Protein AF-A0A4Y2LJI5-F1 (afdb_monomer)

InterPro domains:
  IPR036397 Ribonuclease H superfamily [G3DSA:3.30.420.10] (22-101)

pLDDT: mean 72.72, std 16.54, range [41.22, 95.88]

Sequence (103 aa):
MGSVLPTANLHDTGRPRSGLTVAQADAILQRVEETPEVNPHAIRPQEHQERWSLNVWAGILGDRLLGPYLLPKRLSGQSYLVFLNKVLTEFLDDIPLAVIQGL

Solvent-accessible surface area (backbone atoms only — not comparable to full-atom values): 7078 Å² total; per-residue (Å²): 140,90,83,83,82,84,80,82,78,93,73,83,85,70,78,83,74,81,70,72,48,70,70,56,49,48,56,51,52,54,60,68,66,68,68,73,88,68,67,89,79,60,85,67,86,69,82,64,77,81,82,80,77,78,41,72,44,68,46,78,55,92,95,41,79,46,64,83,43,80,46,59,81,77,79,43,74,68,61,48,50,51,40,56,70,52,54,48,44,57,67,48,68,82,47,62,64,74,65,63,73,70,108

Secondary structure (DSSP, 8-state):
------PPPTT-------PPPHHHHHHHHHHHHS--S--TT-----S-------EEEEEEETTEEEEEEEE-SS--HHHHHHIIIIIHHHHHHTS-HHHHTT-

Structure (mmCIF, N/CA/C/O backbone):
data_AF-A0A4Y2LJI5-F1
#
_entry.id   AF-A0A4Y2LJI5-F1
#
loop_
_atom_site.group_PDB
_atom_site.id
_atom_site.type_symbol
_atom_site.label_atom_id
_atom_site.label_alt_id
_atom_site.label_comp_id
_atom_site.label_asym_id
_atom_site.label_entity_id
_atom_site.label_seq_id
_atom_site.pdbx_PDB_ins_code
_atom_site.Cartn_x
_atom_site.Cartn_y
_atom_site.Cartn_z
_atom_site.occupancy
_atom_site.B_iso_or_equiv
_atom_site.auth_seq_id
_atom_site.auth_comp_id
_atom_site.auth_asym_id
_atom_site.auth_atom_id
_atom_site.pdbx_PDB_model_num
ATOM 1 N N . MET A 1 1 ? 77.033 -22.740 -9.766 1.00 43.06 1 MET A N 1
ATOM 2 C CA . MET A 1 1 ? 77.025 -24.024 -9.034 1.00 43.06 1 MET A CA 1
ATOM 3 C C . MET A 1 1 ? 75.781 -24.076 -8.169 1.00 43.06 1 MET A C 1
ATOM 5 O O . MET A 1 1 ? 75.537 -23.110 -7.461 1.00 43.06 1 MET A O 1
ATOM 9 N N . GLY A 1 2 ? 75.015 -25.164 -8.261 1.00 44.97 2 GLY A N 1
ATOM 10 C CA . GLY A 1 2 ? 73.826 -25.411 -7.442 1.00 44.97 2 GLY A CA 1
ATOM 11 C C . GLY A 1 2 ? 72.728 -26.129 -8.225 1.00 44.97 2 GLY A C 1
ATOM 12 O O . GLY A 1 2 ? 71.798 -25.488 -8.693 1.00 44.97 2 GLY A O 1
ATOM 13 N N . SER A 1 3 ? 72.834 -27.449 -8.385 1.00 41.22 3 SER A N 1
ATOM 14 C CA . SER A 1 3 ? 71.687 -28.289 -8.745 1.00 41.22 3 SER A CA 1
ATOM 15 C C . SER A 1 3 ? 71.752 -29.557 -7.901 1.00 41.22 3 SER A C 1
ATOM 17 O O . SER A 1 3 ? 72.691 -30.343 -8.014 1.00 41.22 3 SER A O 1
ATOM 19 N N . VAL A 1 4 ? 70.801 -29.668 -6.975 1.00 52.16 4 VAL A N 1
ATOM 20 C CA . VAL A 1 4 ? 70.590 -30.815 -6.091 1.00 52.16 4 VAL A CA 1
ATOM 21 C C . VAL A 1 4 ? 69.560 -31.720 -6.769 1.00 52.16 4 VAL A C 1
ATOM 23 O O . VAL A 1 4 ? 68.500 -31.255 -7.181 1.00 52.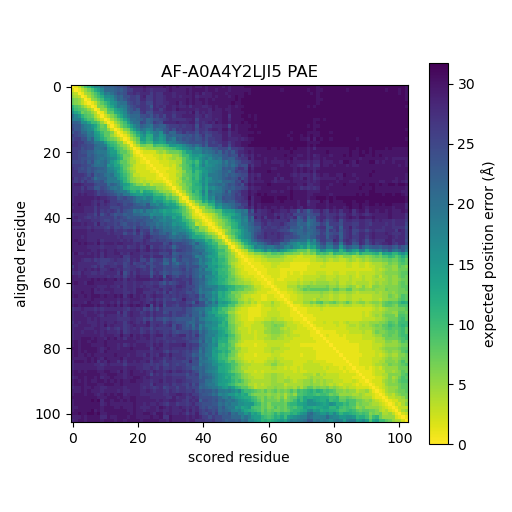16 4 VAL A O 1
ATOM 26 N N . LEU A 1 5 ? 69.907 -32.999 -6.911 1.00 54.00 5 LEU A N 1
ATOM 27 C CA . LEU A 1 5 ? 69.083 -34.058 -7.500 1.00 54.00 5 LEU A CA 1
ATOM 28 C C . LEU A 1 5 ? 67.822 -34.319 -6.657 1.00 54.00 5 LEU A C 1
ATOM 30 O O . LEU A 1 5 ? 67.951 -34.462 -5.440 1.00 54.00 5 LEU A O 1
ATOM 34 N N . PRO A 1 6 ? 66.637 -34.507 -7.261 1.00 43.69 6 PRO A N 1
ATOM 35 C CA . PRO A 1 6 ? 65.522 -35.138 -6.571 1.00 43.69 6 PRO A CA 1
ATOM 36 C C . PRO A 1 6 ? 65.579 -36.657 -6.764 1.00 43.69 6 PRO A C 1
ATOM 38 O O . PRO A 1 6 ? 65.443 -37.184 -7.868 1.00 43.69 6 PRO A O 1
ATOM 41 N N . THR A 1 7 ? 65.779 -37.346 -5.650 1.00 42.09 7 THR A N 1
ATOM 42 C CA . THR A 1 7 ? 65.571 -38.777 -5.426 1.00 42.09 7 THR A CA 1
ATOM 43 C C . THR A 1 7 ? 64.139 -39.183 -5.794 1.00 42.09 7 THR A C 1
ATOM 45 O O . THR A 1 7 ? 63.177 -38.697 -5.202 1.00 42.09 7 THR A O 1
ATOM 48 N N . ALA A 1 8 ? 63.978 -40.100 -6.751 1.00 50.00 8 ALA A N 1
ATOM 49 C CA . ALA A 1 8 ? 62.698 -40.766 -6.983 1.00 50.00 8 ALA A CA 1
ATOM 50 C C . ALA A 1 8 ? 62.457 -41.798 -5.865 1.00 50.00 8 ALA A C 1
ATOM 52 O O . ALA A 1 8 ? 63.278 -42.689 -5.644 1.00 50.00 8 ALA A O 1
ATOM 53 N N . ASN A 1 9 ? 61.355 -41.644 -5.128 1.00 42.41 9 ASN A N 1
ATOM 54 C CA . ASN A 1 9 ? 61.012 -42.471 -3.972 1.00 42.41 9 ASN A CA 1
ATOM 55 C C . ASN A 1 9 ? 60.541 -43.877 -4.390 1.00 42.41 9 ASN A C 1
ATOM 57 O O . ASN A 1 9 ? 59.635 -44.031 -5.204 1.00 42.41 9 ASN A O 1
ATOM 61 N N . LEU A 1 10 ? 61.136 -44.893 -3.762 1.00 51.00 10 LEU A N 1
ATOM 62 C CA . LEU A 1 10 ? 61.015 -46.341 -4.003 1.00 51.00 10 LEU A CA 1
ATOM 63 C C . LEU A 1 10 ? 59.668 -46.978 -3.569 1.00 51.00 10 LEU A C 1
ATOM 65 O O . LEU A 1 10 ? 59.604 -48.185 -3.377 1.00 51.00 10 LEU A O 1
ATOM 69 N N . HIS A 1 11 ? 58.583 -46.221 -3.385 1.00 48.06 11 HIS A N 1
ATOM 70 C CA . HIS A 1 11 ? 57.391 -46.743 -2.687 1.00 48.06 11 HIS A CA 1
ATOM 71 C C . HIS A 1 11 ? 56.105 -46.906 -3.504 1.00 48.06 11 HIS A C 1
ATOM 73 O O . HIS A 1 11 ? 55.089 -47.291 -2.929 1.00 48.06 11 HIS A O 1
ATOM 79 N N . ASP A 1 12 ? 56.121 -46.698 -4.819 1.00 45.72 12 ASP A N 1
ATOM 80 C CA . ASP A 1 12 ? 54.888 -46.752 -5.616 1.00 45.72 12 ASP A CA 1
ATOM 81 C C . ASP A 1 12 ? 54.652 -48.129 -6.269 1.00 45.72 12 ASP A C 1
ATOM 83 O O . ASP A 1 12 ? 54.667 -48.288 -7.489 1.00 45.72 12 ASP A O 1
ATOM 87 N N . THR A 1 13 ? 54.446 -49.168 -5.453 1.00 54.94 13 THR A N 1
ATOM 88 C CA . THR A 1 13 ? 54.001 -50.489 -5.939 1.00 54.94 13 THR A CA 1
ATOM 89 C C . THR A 1 13 ? 52.471 -50.532 -6.004 1.00 54.94 13 THR A C 1
ATOM 91 O O . THR A 1 13 ? 51.801 -51.232 -5.244 1.00 54.94 13 THR A O 1
ATOM 94 N N . GLY A 1 14 ? 51.898 -49.735 -6.906 1.00 47.91 14 GLY A N 1
ATOM 95 C CA . GLY A 1 14 ? 50.466 -49.719 -7.196 1.00 47.91 14 GLY A CA 1
ATOM 96 C C . GLY A 1 14 ? 50.021 -50.913 -8.052 1.00 47.91 14 GLY A C 1
ATOM 97 O O . GLY A 1 14 ? 50.654 -51.257 -9.047 1.00 47.91 14 GLY A O 1
ATOM 98 N N . ARG A 1 15 ? 48.904 -51.533 -7.652 1.00 50.47 15 ARG A N 1
ATOM 99 C CA . ARG A 1 15 ? 48.121 -52.591 -8.329 1.00 50.47 15 ARG A CA 1
ATOM 100 C C . ARG A 1 15 ? 48.214 -52.540 -9.870 1.00 50.47 15 ARG A C 1
ATOM 102 O O . ARG A 1 15 ? 47.931 -51.479 -10.433 1.00 50.47 15 ARG A O 1
ATOM 109 N N . PRO A 1 16 ? 48.502 -53.655 -10.578 1.00 44.12 16 PRO A N 1
ATOM 110 C CA . PRO A 1 16 ? 48.534 -53.641 -12.035 1.00 44.12 16 P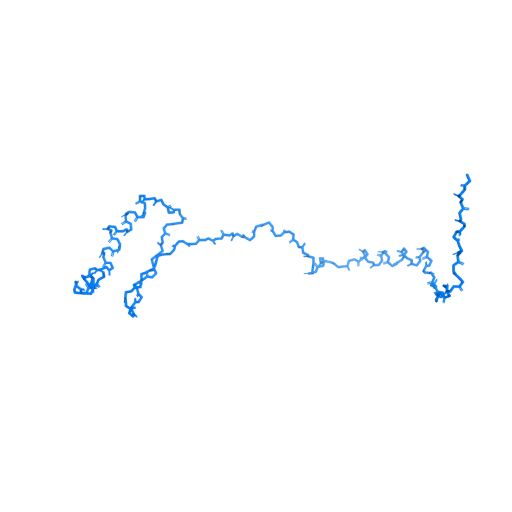RO A CA 1
ATOM 111 C C . PRO A 1 16 ? 47.145 -53.269 -12.557 1.00 44.12 16 PRO A C 1
ATOM 113 O O . PRO A 1 16 ? 46.172 -54.004 -12.379 1.00 44.12 16 PRO A O 1
ATOM 116 N N . ARG A 1 17 ? 47.046 -52.095 -13.184 1.00 49.78 17 ARG A N 1
ATOM 117 C CA . ARG A 1 17 ? 45.897 -51.740 -14.012 1.00 49.78 17 ARG A CA 1
ATOM 118 C C . ARG A 1 17 ? 45.969 -52.656 -15.225 1.00 49.78 17 ARG A C 1
ATOM 120 O O . ARG A 1 17 ? 46.719 -52.370 -16.152 1.00 49.78 17 ARG A O 1
ATOM 127 N N . SER A 1 18 ? 45.256 -53.782 -15.191 1.00 57.75 18 SER A N 1
ATOM 128 C CA . SER A 1 18 ? 44.954 -54.561 -16.391 1.00 57.75 18 SER A CA 1
ATOM 129 C C . SER A 1 18 ? 44.259 -53.608 -17.360 1.00 57.75 18 SER A C 1
ATOM 131 O O . SER A 1 18 ? 43.082 -53.295 -17.197 1.00 57.75 18 SER A O 1
ATOM 133 N N . GLY A 1 19 ? 45.045 -53.024 -18.264 1.00 58.22 19 GLY A N 1
ATOM 134 C CA . GLY A 1 19 ? 44.574 -52.021 -19.201 1.00 58.22 19 GLY A CA 1
ATOM 135 C C . GLY A 1 19 ? 43.554 -52.668 -20.116 1.00 58.22 19 GLY A C 1
ATOM 136 O O . GLY A 1 19 ? 43.843 -53.705 -20.713 1.00 58.22 19 GLY A O 1
ATOM 137 N N . LEU A 1 20 ? 42.371 -52.065 -20.217 1.00 64.38 20 LEU A N 1
ATOM 138 C CA . LEU A 1 20 ? 41.517 -52.352 -21.355 1.00 64.38 20 LEU A CA 1
ATOM 139 C C . LEU A 1 20 ? 42.330 -52.054 -22.611 1.00 64.38 20 LEU A C 1
ATOM 141 O O . LEU A 1 20 ? 42.947 -50.990 -22.721 1.00 64.38 20 LEU A O 1
ATOM 145 N N . THR A 1 21 ? 42.372 -53.005 -23.536 1.00 74.50 21 THR A N 1
ATOM 146 C CA . THR A 1 21 ? 42.971 -52.745 -24.842 1.00 74.50 21 THR A CA 1
ATOM 147 C C . THR A 1 21 ? 42.164 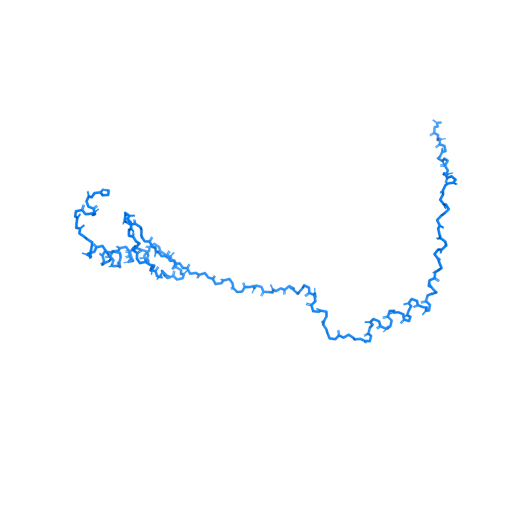-51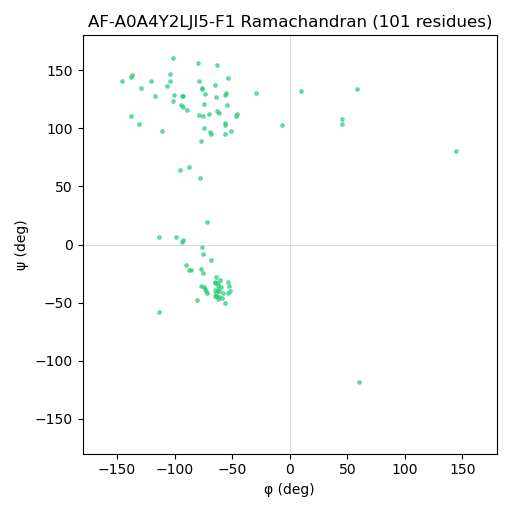.655 -25.538 1.00 74.50 21 THR A C 1
ATOM 149 O O . THR A 1 21 ? 40.976 -51.482 -25.264 1.00 74.50 21 THR A O 1
ATOM 152 N N . VAL A 1 22 ? 42.795 -50.922 -26.454 1.00 65.12 22 VAL A N 1
ATOM 153 C CA . VAL A 1 22 ? 42.114 -49.878 -27.238 1.00 65.12 22 VAL A CA 1
ATOM 154 C C . VAL A 1 22 ? 40.848 -50.437 -27.896 1.00 65.12 22 VAL A C 1
ATOM 156 O O . VAL A 1 22 ? 39.794 -49.836 -27.780 1.00 65.12 22 VAL A O 1
ATOM 159 N N . ALA A 1 23 ? 40.901 -51.673 -28.403 1.00 72.50 23 ALA A N 1
ATOM 160 C CA . ALA A 1 23 ? 39.734 -52.363 -28.952 1.00 72.50 23 ALA A CA 1
ATOM 161 C C . ALA A 1 23 ? 38.610 -52.617 -27.925 1.00 72.50 23 ALA A C 1
ATOM 163 O O . ALA A 1 23 ? 37.433 -52.560 -28.270 1.00 72.50 23 ALA A O 1
ATOM 164 N N . GLN A 1 24 ? 38.946 -52.901 -26.662 1.00 75.12 24 GLN A N 1
ATOM 165 C CA . GLN A 1 24 ? 37.953 -53.057 -25.595 1.00 75.12 24 GLN A CA 1
ATOM 166 C C . GLN A 1 24 ? 37.374 -51.709 -25.155 1.00 75.12 24 GLN A C 1
ATOM 168 O O . GLN A 1 24 ? 36.184 -51.634 -24.861 1.00 75.12 24 GLN A O 1
ATOM 173 N N . ALA A 1 25 ? 38.190 -50.653 -25.121 1.00 70.44 25 ALA A N 1
ATOM 174 C CA . ALA A 1 25 ? 37.717 -49.298 -24.860 1.00 70.44 25 ALA A CA 1
ATOM 175 C C . ALA A 1 25 ? 36.788 -48.815 -25.986 1.00 70.44 25 ALA A C 1
ATOM 177 O O . ALA A 1 25 ? 35.700 -48.323 -25.702 1.00 70.44 25 ALA A O 1
ATOM 178 N N . ASP A 1 26 ? 37.157 -49.057 -27.243 1.00 71.75 26 ASP A N 1
ATOM 179 C CA . ASP A 1 26 ? 36.365 -48.695 -28.420 1.00 71.75 26 ASP A CA 1
ATOM 180 C C . ASP A 1 26 ? 35.029 -49.446 -28.454 1.00 71.75 26 ASP A C 1
ATOM 182 O O . ASP A 1 26 ? 33.991 -48.841 -28.701 1.00 71.75 26 ASP A O 1
ATOM 186 N N . ALA A 1 27 ? 35.016 -50.741 -28.116 1.00 73.00 27 ALA A N 1
ATOM 187 C CA . ALA A 1 27 ? 33.779 -51.519 -28.022 1.00 73.00 27 ALA A CA 1
ATOM 188 C C . ALA A 1 27 ? 32.844 -51.023 -26.902 1.00 73.00 27 ALA A C 1
ATOM 190 O O . ALA A 1 27 ? 31.623 -51.104 -27.028 1.00 73.00 27 ALA A O 1
ATOM 191 N N . ILE A 1 28 ? 33.396 -50.502 -25.800 1.00 67.56 28 ILE A N 1
ATOM 192 C CA . ILE A 1 28 ? 32.610 -49.885 -24.721 1.00 67.56 28 ILE A CA 1
ATOM 193 C C . ILE A 1 28 ? 32.038 -48.543 -25.174 1.00 67.56 28 ILE A C 1
ATOM 195 O O . ILE A 1 28 ? 30.873 -48.266 -24.897 1.00 67.56 28 ILE A O 1
ATOM 199 N N . LEU A 1 29 ? 32.824 -47.735 -25.887 1.00 66.31 29 LEU A N 1
ATOM 200 C CA . LEU A 1 29 ? 32.378 -46.451 -26.427 1.00 66.31 29 LEU A CA 1
ATOM 201 C C . LEU A 1 29 ? 31.272 -46.637 -27.472 1.00 66.31 29 LEU A C 1
ATOM 203 O O . LEU A 1 29 ? 30.239 -45.984 -27.372 1.00 66.31 29 LEU A O 1
ATOM 207 N N . GLN A 1 30 ? 31.422 -47.602 -28.383 1.00 67.38 30 GLN A N 1
ATOM 208 C CA . GLN A 1 30 ? 30.388 -47.941 -29.368 1.00 67.38 30 GLN A CA 1
ATOM 209 C C . GLN A 1 30 ? 29.077 -48.380 -28.704 1.00 67.38 30 GLN A C 1
ATOM 211 O O . GLN A 1 30 ? 27.994 -48.026 -29.159 1.00 67.38 30 GLN A O 1
ATOM 216 N N . ARG A 1 31 ? 29.158 -49.095 -27.576 1.00 63.94 31 ARG A N 1
ATOM 217 C CA . ARG A 1 31 ? 27.983 -49.564 -26.828 1.00 63.94 31 ARG A CA 1
ATOM 218 C C . ARG A 1 31 ? 27.308 -48.477 -25.983 1.00 63.94 31 ARG A C 1
ATOM 220 O O . ARG A 1 31 ? 26.144 -48.628 -25.633 1.00 63.94 31 ARG A O 1
ATOM 227 N N . VAL A 1 32 ? 28.019 -47.395 -25.652 1.00 61.44 32 VAL A N 1
ATOM 228 C CA . VAL A 1 32 ? 27.440 -46.169 -25.065 1.00 61.44 32 VAL A CA 1
ATOM 229 C C . VAL A 1 32 ? 26.694 -45.351 -26.129 1.00 61.44 32 VAL A C 1
ATOM 231 O O . VAL A 1 32 ? 25.771 -44.611 -25.794 1.00 61.44 32 VAL A O 1
ATOM 234 N N . GLU A 1 33 ? 27.062 -45.507 -27.401 1.00 60.94 33 GLU A N 1
ATOM 235 C CA . GLU A 1 33 ? 26.491 -44.765 -28.527 1.00 60.94 33 GLU A CA 1
ATOM 236 C C . GLU A 1 33 ? 25.210 -45.415 -29.096 1.00 60.94 33 GLU A C 1
ATOM 238 O O . GLU A 1 33 ? 24.351 -44.715 -29.632 1.00 60.94 33 GLU A O 1
ATOM 243 N N . GLU A 1 34 ? 24.995 -46.720 -28.877 1.00 61.34 34 GLU A N 1
ATOM 244 C CA . GLU A 1 34 ? 23.744 -47.435 -29.198 1.00 61.34 34 GLU A CA 1
ATOM 245 C C . GLU A 1 34 ? 22.617 -47.181 -28.162 1.00 61.34 34 GLU A C 1
ATOM 247 O O . GLU A 1 34 ? 22.030 -48.101 -27.604 1.00 61.34 34 GLU A O 1
ATOM 252 N N . THR A 1 35 ? 22.272 -45.901 -27.961 1.00 56.25 35 THR A N 1
ATOM 253 C CA . THR A 1 35 ? 21.016 -45.328 -27.403 1.00 56.25 35 THR A CA 1
ATOM 254 C C . THR A 1 35 ? 20.566 -45.739 -25.981 1.00 56.25 35 THR A C 1
ATOM 256 O O . THR A 1 35 ? 20.414 -46.910 -25.644 1.00 56.25 35 THR A O 1
ATOM 259 N N . PRO A 1 36 ? 20.176 -44.753 -25.151 1.00 46.72 36 PRO A N 1
ATOM 260 C CA . PRO A 1 36 ? 18.758 -44.422 -25.180 1.00 46.72 36 PRO A CA 1
ATOM 261 C C . PRO A 1 36 ? 18.508 -42.917 -25.172 1.00 46.72 36 PRO A C 1
ATOM 263 O O . PRO A 1 36 ? 19.232 -42.117 -24.582 1.00 46.72 36 PRO A O 1
ATOM 266 N N . GLU A 1 37 ? 17.441 -42.563 -25.868 1.00 60.81 37 GLU A N 1
ATOM 267 C CA . GLU A 1 37 ? 16.576 -41.422 -25.615 1.00 60.81 37 GLU A CA 1
ATOM 268 C C . GLU A 1 37 ? 16.889 -40.672 -24.314 1.00 60.81 37 GLU A C 1
ATOM 270 O O . GLU A 1 37 ? 16.548 -41.120 -23.228 1.00 60.81 37 GLU A O 1
ATOM 275 N N . VAL A 1 38 ? 17.555 -39.524 -24.461 1.00 59.62 38 VAL A N 1
ATOM 276 C CA . VAL A 1 38 ? 17.689 -38.458 -23.463 1.00 59.62 38 VAL A CA 1
ATOM 277 C C . VAL A 1 38 ? 18.028 -38.924 -22.037 1.00 59.62 38 VAL A C 1
ATOM 279 O O . VAL A 1 38 ? 17.150 -39.311 -21.276 1.00 59.62 38 VAL A O 1
ATOM 282 N N . ASN A 1 39 ? 19.264 -38.683 -21.588 1.00 68.12 39 ASN A N 1
ATOM 283 C CA . ASN A 1 39 ? 19.592 -38.697 -20.158 1.00 68.12 39 ASN A CA 1
ATOM 284 C C . ASN A 1 39 ? 18.536 -37.889 -19.350 1.00 68.12 39 ASN A C 1
ATOM 286 O O . ASN A 1 39 ? 18.506 -36.660 -19.470 1.00 68.12 39 ASN A O 1
ATOM 290 N N . PRO A 1 40 ? 17.684 -38.527 -18.522 1.00 59.97 40 PRO A N 1
ATOM 291 C CA . PRO A 1 40 ? 16.631 -37.837 -17.772 1.00 59.97 40 PRO A CA 1
ATOM 292 C C . PRO A 1 40 ? 17.201 -36.922 -16.679 1.00 59.97 40 PRO A C 1
ATOM 294 O O . PRO A 1 40 ? 16.495 -36.066 -16.151 1.00 59.97 40 PRO A O 1
ATOM 297 N N . HIS A 1 41 ? 18.491 -37.069 -16.368 1.00 60.72 41 HIS A N 1
ATOM 298 C CA . HIS A 1 41 ? 19.247 -36.216 -15.456 1.00 60.72 41 HIS A CA 1
ATOM 299 C C . HIS A 1 41 ? 20.086 -35.158 -16.182 1.00 60.72 41 HIS A C 1
ATOM 301 O O . HIS A 1 41 ? 20.869 -34.455 -15.542 1.00 60.72 41 HIS A O 1
ATOM 307 N N . ALA A 1 42 ? 19.960 -35.029 -17.507 1.00 70.81 42 ALA A N 1
ATOM 308 C CA . ALA A 1 42 ? 20.591 -33.935 -18.226 1.00 70.81 42 ALA A CA 1
ATOM 309 C C . ALA A 1 42 ? 19.992 -32.612 -17.737 1.00 70.81 42 ALA A C 1
ATOM 311 O O . ALA A 1 42 ? 18.808 -32.338 -17.939 1.00 70.81 42 ALA A O 1
ATOM 312 N N . ILE A 1 43 ? 20.822 -31.782 -17.104 1.00 66.19 43 ILE A N 1
ATOM 313 C CA . ILE A 1 43 ? 20.456 -30.411 -16.754 1.00 66.19 43 ILE A CA 1
ATOM 314 C C . ILE A 1 43 ? 20.365 -29.638 -18.066 1.00 66.19 43 ILE A C 1
ATOM 316 O O . ILE A 1 43 ? 21.368 -29.218 -18.642 1.00 66.19 43 ILE A O 1
ATOM 320 N N . ARG A 1 44 ? 19.145 -29.509 -18.579 1.00 70.50 44 ARG A N 1
ATOM 321 C CA . ARG A 1 44 ? 18.860 -28.676 -19.742 1.00 70.50 44 ARG A CA 1
ATOM 322 C C . ARG A 1 44 ? 18.859 -27.219 -19.280 1.00 70.50 44 ARG A C 1
ATOM 324 O O . ARG A 1 44 ? 18.224 -26.934 -18.262 1.00 70.50 44 ARG A O 1
ATOM 331 N N . PRO A 1 45 ? 19.515 -26.294 -19.998 1.00 65.25 45 PRO A N 1
ATOM 332 C CA . PRO A 1 45 ? 19.276 -24.872 -19.812 1.00 65.25 45 PRO A CA 1
ATOM 333 C C . PRO A 1 45 ? 17.782 -24.629 -20.026 1.00 65.25 45 PRO A C 1
ATOM 335 O O . PRO A 1 45 ? 17.275 -24.721 -21.142 1.00 65.25 45 PRO A O 1
ATOM 338 N N . GLN A 1 46 ? 17.046 -24.425 -18.938 1.00 63.97 46 GLN A N 1
ATOM 339 C CA . GLN A 1 46 ? 15.671 -23.979 -19.031 1.00 63.97 46 GLN A CA 1
ATOM 340 C C . GLN A 1 46 ? 15.758 -22.504 -19.407 1.00 63.97 46 GLN A C 1
ATOM 342 O O . GLN A 1 46 ? 16.064 -21.666 -18.559 1.00 63.97 46 GLN A O 1
ATOM 347 N N . GLU A 1 47 ? 15.567 -22.211 -20.693 1.00 62.41 47 GLU A N 1
ATOM 348 C CA . GLU A 1 47 ? 15.280 -20.868 -21.193 1.00 62.41 47 GLU A CA 1
ATOM 349 C C . GLU A 1 47 ? 14.110 -20.334 -20.366 1.00 62.41 47 GLU A C 1
ATOM 351 O O . GLU A 1 47 ? 12.971 -20.727 -20.582 1.00 62.41 47 GLU A O 1
ATOM 356 N N . HIS A 1 48 ? 14.437 -19.538 -19.347 1.00 61.34 48 HIS A N 1
ATOM 357 C CA . HIS A 1 48 ? 13.531 -18.821 -18.462 1.00 61.34 48 HIS A CA 1
ATOM 358 C C . HIS A 1 48 ? 12.337 -19.648 -17.949 1.00 61.34 48 HIS A C 1
ATOM 360 O O . HIS A 1 48 ? 11.309 -19.787 -18.603 1.00 61.34 48 HIS A O 1
ATOM 366 N N . GLN A 1 49 ? 12.401 -20.094 -16.689 1.00 62.38 49 GLN A N 1
ATOM 367 C CA . GLN A 1 49 ? 11.169 -20.210 -15.897 1.00 62.38 49 GLN A CA 1
ATOM 368 C C . GLN A 1 49 ? 10.396 -18.900 -16.121 1.00 62.38 49 GLN A C 1
ATOM 370 O O . GLN A 1 49 ? 10.929 -17.848 -15.759 1.00 62.38 49 GLN A O 1
ATOM 375 N N . GLU A 1 50 ? 9.239 -18.915 -16.795 1.00 62.25 50 GLU A N 1
ATOM 376 C CA . GLU A 1 50 ? 8.478 -17.687 -17.027 1.00 62.25 50 GLU A CA 1
ATOM 377 C C . GLU A 1 50 ? 8.194 -17.049 -15.669 1.00 62.25 50 GLU A C 1
ATOM 379 O O . GLU A 1 50 ? 7.371 -17.522 -14.883 1.00 62.25 50 GLU A O 1
ATOM 384 N N . ARG A 1 51 ? 8.955 -16.000 -15.347 1.00 67.00 51 ARG A N 1
ATOM 385 C CA . ARG A 1 51 ? 8.877 -15.339 -14.055 1.00 67.00 51 ARG A CA 1
ATOM 386 C C . ARG A 1 51 ? 7.632 -14.473 -14.076 1.00 67.00 51 ARG A C 1
ATOM 388 O O . ARG A 1 51 ? 7.679 -13.306 -14.461 1.00 67.00 51 ARG A O 1
ATOM 395 N N . TRP A 1 52 ? 6.506 -15.050 -13.683 1.00 75.38 52 TRP A N 1
ATOM 396 C CA . TRP A 1 52 ? 5.314 -14.271 -13.404 1.00 75.38 52 TRP A CA 1
ATOM 397 C C . TRP A 1 52 ? 5.441 -13.638 -12.016 1.00 75.38 52 TRP A C 1
ATOM 399 O O . TRP A 1 52 ? 5.986 -14.215 -11.076 1.00 75.38 52 TRP A O 1
ATOM 409 N N . SER A 1 53 ? 4.978 -12.399 -11.909 1.00 82.06 53 SER A N 1
ATOM 410 C CA . SER A 1 53 ? 4.893 -11.660 -10.656 1.00 82.06 53 SER A CA 1
ATOM 411 C C . SER A 1 53 ? 3.563 -10.923 -10.608 1.00 82.06 53 SER A C 1
ATOM 413 O O . SER A 1 53 ? 3.057 -10.455 -11.634 1.00 82.06 53 SER A O 1
ATOM 415 N N . LEU A 1 54 ? 2.993 -10.849 -9.408 1.00 90.50 54 LEU A N 1
ATOM 416 C CA . LEU A 1 54 ? 1.777 -10.105 -9.109 1.00 90.50 54 LEU A CA 1
ATOM 417 C C . LEU A 1 54 ? 2.102 -9.068 -8.041 1.00 90.50 54 LEU A C 1
ATOM 419 O O . LEU A 1 54 ? 2.852 -9.349 -7.107 1.00 90.50 54 LEU A O 1
ATOM 423 N N . ASN A 1 55 ? 1.522 -7.883 -8.180 1.00 93.25 55 ASN A N 1
ATOM 424 C CA . ASN A 1 55 ? 1.575 -6.865 -7.145 1.00 93.25 55 ASN A CA 1
ATOM 425 C C . ASN A 1 55 ? 0.325 -7.032 -6.280 1.00 93.25 55 ASN A C 1
ATOM 427 O O . ASN A 1 55 ? -0.784 -7.074 -6.811 1.00 93.25 55 ASN A O 1
ATOM 431 N N . VAL A 1 56 ? 0.496 -7.138 -4.966 1.00 93.69 56 VAL A N 1
ATOM 432 C CA . VAL A 1 56 ? -0.614 -7.290 -4.019 1.00 93.69 56 VAL A CA 1
ATOM 433 C C . VAL A 1 56 ? -0.449 -6.257 -2.918 1.00 93.69 56 VAL A C 1
ATOM 435 O O . VAL A 1 56 ? 0.653 -6.071 -2.407 1.00 93.69 56 VAL A O 1
ATOM 438 N N . TRP A 1 57 ? -1.536 -5.587 -2.563 1.00 94.19 57 TRP A N 1
ATOM 439 C CA . TRP A 1 57 ? -1.624 -4.760 -1.368 1.00 94.19 57 TRP A CA 1
ATOM 440 C C . TRP A 1 57 ? -2.433 -5.493 -0.304 1.00 94.19 57 TRP A C 1
ATOM 442 O O . TRP A 1 57 ? -3.426 -6.118 -0.645 1.00 94.19 57 TRP A O 1
ATOM 452 N N . ALA A 1 58 ? -2.032 -5.405 0.960 1.00 92.88 58 ALA A N 1
ATOM 453 C CA . ALA A 1 58 ? -2.850 -5.808 2.097 1.00 92.88 58 ALA A CA 1
ATOM 454 C C . ALA A 1 58 ? -2.559 -4.870 3.271 1.00 92.88 58 ALA A C 1
ATOM 456 O O . ALA A 1 58 ? -1.408 -4.482 3.483 1.00 92.88 58 ALA A O 1
ATOM 457 N N . GLY A 1 59 ? -3.595 -4.501 4.017 1.00 90.06 59 GLY A N 1
ATOM 458 C CA . GLY A 1 59 ? -3.492 -3.668 5.210 1.00 90.06 59 GLY A CA 1
ATOM 459 C C . GLY A 1 59 ? -3.632 -4.501 6.478 1.00 90.06 59 GLY A C 1
ATOM 460 O O . GLY A 1 59 ? -4.388 -5.465 6.507 1.00 90.06 59 GLY A O 1
ATOM 461 N N . ILE A 1 60 ? -2.936 -4.126 7.547 1.00 89.69 60 ILE A N 1
ATOM 462 C CA . ILE A 1 60 ? -3.154 -4.695 8.883 1.00 89.69 60 ILE A CA 1
ATOM 463 C C . ILE A 1 60 ? -3.621 -3.561 9.785 1.00 89.69 60 ILE A C 1
ATOM 465 O O . ILE A 1 60 ? -2.971 -2.519 9.848 1.00 89.69 60 ILE A O 1
ATOM 469 N N . LEU A 1 61 ? -4.739 -3.771 10.474 1.00 86.44 61 LEU A N 1
ATOM 470 C CA . LEU A 1 61 ? -5.308 -2.825 11.422 1.00 86.44 61 LEU A CA 1
ATOM 471 C C . LEU A 1 61 ? -5.647 -3.548 12.726 1.00 86.44 61 LEU A C 1
ATOM 473 O O . LEU A 1 61 ? -6.640 -4.270 12.801 1.00 86.44 61 LEU A O 1
ATOM 477 N N . GLY A 1 62 ? -4.812 -3.361 13.750 1.00 85.00 62 GLY A N 1
ATOM 478 C CA . GLY A 1 62 ? -4.931 -4.104 15.005 1.00 85.00 62 GLY A CA 1
ATOM 479 C C . GLY A 1 62 ? -4.803 -5.612 14.773 1.00 85.00 62 GLY A C 1
ATOM 480 O O . GLY A 1 62 ? -3.778 -6.084 14.286 1.00 85.00 62 GLY A O 1
ATOM 481 N N . ASP A 1 63 ? -5.854 -6.357 15.104 1.00 86.69 63 ASP A N 1
ATOM 482 C CA . ASP A 1 63 ? -5.979 -7.805 14.903 1.00 86.69 63 ASP A CA 1
ATOM 483 C C . ASP A 1 63 ? -6.651 -8.187 13.570 1.00 86.69 63 ASP A C 1
ATOM 485 O O . ASP A 1 63 ? -6.870 -9.369 13.297 1.00 86.69 63 ASP A O 1
ATOM 489 N N . ARG A 1 64 ? -6.974 -7.205 12.718 1.00 84.12 64 ARG A N 1
ATOM 490 C CA . ARG A 1 64 ? -7.686 -7.415 11.454 1.00 84.12 64 ARG A CA 1
ATOM 491 C C . ARG A 1 64 ? -6.769 -7.273 10.250 1.00 84.12 64 ARG A C 1
ATOM 493 O O . ARG A 1 64 ? -6.001 -6.320 10.134 1.00 84.12 64 ARG A O 1
ATOM 500 N N . LEU A 1 65 ? -6.925 -8.201 9.309 1.00 87.94 65 LEU A N 1
ATOM 501 C CA . LEU A 1 65 ? -6.334 -8.115 7.979 1.00 87.94 65 LEU A CA 1
ATOM 502 C C . LEU A 1 65 ? -7.352 -7.494 7.017 1.00 87.94 65 LEU A C 1
ATOM 504 O O . LEU A 1 65 ? -8.438 -8.036 6.811 1.00 87.94 65 LEU A O 1
ATOM 508 N N . LEU A 1 66 ? -6.984 -6.369 6.420 1.00 86.31 66 LEU A N 1
ATOM 509 C CA . LEU A 1 66 ? -7.729 -5.708 5.362 1.00 86.31 66 LEU A CA 1
ATOM 510 C C . LEU A 1 66 ? -7.204 -6.201 4.019 1.00 86.31 66 LEU A C 1
ATOM 512 O O . LEU A 1 66 ? -6.025 -6.035 3.714 1.00 86.31 66 LEU A O 1
ATOM 516 N N . GLY A 1 67 ? -8.123 -6.834 3.289 1.00 82.88 67 GLY A N 1
ATOM 517 C CA . GLY A 1 67 ? -8.058 -7.387 1.935 1.00 82.88 67 GLY A CA 1
ATOM 518 C C . GLY A 1 67 ? -6.703 -7.475 1.216 1.00 82.88 67 GLY A C 1
ATOM 519 O O . GLY A 1 67 ? -6.036 -6.458 1.041 1.00 82.88 67 GLY A O 1
ATOM 520 N N . PRO A 1 68 ? -6.361 -8.634 0.618 1.00 88.69 68 PRO A N 1
ATOM 521 C CA . PRO A 1 68 ? -5.426 -8.647 -0.495 1.00 88.69 68 PRO A CA 1
ATOM 522 C C . PRO A 1 68 ? -6.087 -8.020 -1.735 1.00 88.69 68 PRO A C 1
ATOM 524 O O . PRO A 1 68 ? -7.009 -8.586 -2.321 1.00 88.69 68 PRO A O 1
ATOM 527 N N . TYR A 1 69 ? -5.605 -6.857 -2.157 1.00 92.50 69 TYR A N 1
ATOM 528 C CA . TYR A 1 69 ? -5.990 -6.208 -3.404 1.00 92.50 69 TYR A CA 1
ATOM 529 C C . TYR A 1 69 ? -4.923 -6.435 -4.476 1.00 92.50 69 TYR A C 1
ATOM 531 O O . TYR A 1 69 ? -3.754 -6.085 -4.294 1.00 92.50 69 TYR A O 1
ATOM 539 N N . LEU A 1 70 ? -5.324 -7.012 -5.611 1.00 93.50 70 LEU A N 1
ATOM 540 C CA . LEU A 1 70 ? -4.437 -7.217 -6.754 1.00 93.50 70 LEU A CA 1
ATOM 541 C C . LEU A 1 70 ? -4.204 -5.890 -7.475 1.00 93.50 70 LEU A C 1
ATOM 543 O O . LEU A 1 70 ? -5.082 -5.342 -8.140 1.00 93.50 70 LEU A O 1
ATOM 547 N N . LEU A 1 71 ? -2.983 -5.390 -7.363 1.00 94.38 71 LEU A N 1
ATOM 548 C CA . LEU A 1 71 ? -2.540 -4.202 -8.065 1.00 94.38 71 LEU A CA 1
ATOM 549 C C . LEU A 1 71 ? -2.189 -4.539 -9.525 1.00 94.38 71 LEU A C 1
AT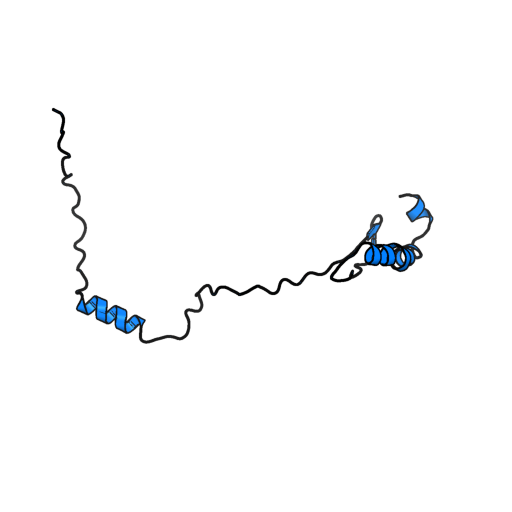OM 551 O O . LEU A 1 71 ? -1.820 -5.675 -9.845 1.00 94.38 71 LEU A O 1
ATOM 555 N N . PRO A 1 72 ? -2.233 -3.544 -10.429 1.00 92.69 72 PRO A N 1
ATOM 556 C CA . PRO A 1 72 ? -1.813 -3.733 -11.810 1.00 92.69 72 PRO A CA 1
ATOM 557 C C . PRO A 1 72 ? -0.399 -4.312 -11.906 1.00 92.69 72 PRO A C 1
ATOM 559 O O . PRO A 1 72 ? 0.498 -3.927 -11.152 1.00 92.69 72 PRO A O 1
ATOM 562 N N . LYS A 1 73 ? -0.164 -5.185 -12.896 1.00 89.62 73 LYS A N 1
ATOM 563 C CA . LYS A 1 73 ? 1.151 -5.811 -13.143 1.00 89.62 73 LYS A CA 1
ATOM 564 C C . LYS A 1 73 ? 2.286 -4.783 -13.256 1.00 89.62 73 LYS A C 1
ATOM 566 O O . LYS A 1 73 ? 3.400 -5.038 -12.810 1.00 89.62 73 LYS A O 1
ATOM 571 N N . ARG A 1 74 ? 2.006 -3.610 -13.835 1.00 91.12 74 ARG A N 1
ATOM 572 C CA . ARG A 1 74 ? 2.925 -2.463 -13.868 1.00 91.12 74 ARG A CA 1
ATOM 573 C C . ARG A 1 74 ? 2.367 -1.355 -12.984 1.00 91.12 74 ARG A C 1
ATOM 575 O O . ARG A 1 74 ? 1.504 -0.599 -13.420 1.00 91.12 74 ARG A O 1
ATOM 582 N N . LEU A 1 75 ? 2.862 -1.280 -11.752 1.00 91.94 75 LEU A N 1
ATOM 583 C CA . LEU A 1 75 ? 2.457 -0.256 -10.799 1.00 91.94 75 LEU A CA 1
ATOM 584 C C . LEU A 1 75 ? 3.176 1.063 -11.112 1.00 91.94 75 LEU A C 1
ATOM 586 O O . LEU A 1 75 ? 4.390 1.173 -10.968 1.00 91.94 75 LEU A O 1
ATOM 590 N N . SER A 1 76 ? 2.423 2.062 -11.561 1.00 94.25 76 SER A N 1
ATOM 591 C CA . SER A 1 76 ? 2.871 3.452 -11.676 1.00 94.25 76 SER A CA 1
ATOM 592 C C . SER A 1 76 ? 2.336 4.289 -10.516 1.00 94.25 76 SER A C 1
ATOM 594 O O . SER A 1 76 ? 1.318 3.937 -9.914 1.00 94.25 76 SER A O 1
ATOM 596 N N . GLY A 1 77 ? 2.962 5.442 -10.255 1.00 95.69 77 GLY A N 1
ATOM 597 C CA . GLY A 1 77 ? 2.473 6.391 -9.250 1.00 95.69 77 GLY A CA 1
ATOM 598 C C . GLY A 1 77 ? 1.009 6.781 -9.475 1.00 95.69 77 GLY A C 1
ATOM 599 O O . GLY A 1 77 ? 0.222 6.753 -8.539 1.00 95.69 77 GLY A O 1
ATOM 600 N N . GLN A 1 78 ? 0.606 7.020 -10.729 1.00 95.88 78 GLN A N 1
ATOM 601 C CA . GLN A 1 78 ? -0.788 7.322 -11.062 1.00 95.88 78 GLN A CA 1
ATOM 602 C C . GLN A 1 78 ? -1.732 6.160 -10.727 1.00 95.88 78 GLN A C 1
ATOM 604 O O . GLN A 1 78 ? -2.774 6.373 -10.112 1.00 95.88 78 GLN A O 1
ATOM 609 N N . SER A 1 79 ? -1.376 4.925 -11.103 1.00 93.75 79 SER A N 1
ATOM 610 C CA . SER A 1 79 ? -2.210 3.753 -10.796 1.00 93.75 79 SER A CA 1
ATOM 611 C C . SER A 1 79 ? -2.307 3.485 -9.292 1.00 93.75 79 SER A C 1
ATOM 613 O O . SER A 1 79 ? -3.356 3.072 -8.806 1.00 93.75 79 SER A O 1
ATOM 615 N N . TYR A 1 80 ? -1.242 3.789 -8.548 1.00 94.25 80 TYR A N 1
ATOM 616 C CA . TYR A 1 80 ? -1.232 3.675 -7.098 1.00 94.25 80 TYR A CA 1
ATOM 617 C C . TYR A 1 80 ? -2.070 4.772 -6.432 1.00 94.25 80 TYR A C 1
ATOM 619 O O . TYR A 1 80 ? -2.836 4.482 -5.522 1.00 94.25 80 TYR A O 1
ATOM 627 N N . LEU A 1 81 ? -2.021 6.013 -6.925 1.00 95.25 81 LEU A N 1
ATOM 628 C CA . LEU A 1 81 ? -2.880 7.094 -6.430 1.00 95.25 81 LEU A CA 1
ATOM 629 C C . LEU A 1 81 ? -4.366 6.801 -6.651 1.00 95.25 81 LEU A C 1
ATOM 631 O O . LEU A 1 81 ? -5.176 7.094 -5.775 1.00 95.25 81 LEU A O 1
ATOM 635 N N . VAL A 1 82 ? -4.734 6.210 -7.791 1.00 93.94 82 VAL A N 1
ATOM 636 C CA . VAL A 1 82 ? -6.117 5.769 -8.031 1.00 93.94 82 VAL A CA 1
ATOM 637 C C . VAL A 1 82 ? -6.524 4.709 -7.011 1.00 93.94 82 VAL A C 1
ATOM 639 O O . VAL A 1 82 ? -7.594 4.826 -6.421 1.00 93.94 82 VAL A O 1
ATOM 642 N N . PHE A 1 83 ? -5.659 3.724 -6.752 1.00 93.75 83 PHE A N 1
ATOM 643 C CA . PHE A 1 83 ? -5.890 2.735 -5.702 1.00 93.75 83 PHE A CA 1
ATOM 644 C C . PHE A 1 83 ? -6.104 3.401 -4.331 1.00 93.75 83 PHE A C 1
ATOM 646 O O . PHE A 1 83 ? -7.119 3.141 -3.692 1.00 93.75 83 PHE A O 1
ATOM 653 N N . LEU A 1 84 ? -5.225 4.318 -3.915 1.00 92.88 84 LEU A N 1
ATOM 654 C CA . LEU A 1 84 ? -5.324 4.989 -2.613 1.00 92.88 84 LEU A CA 1
ATOM 655 C C . LEU A 1 84 ? -6.605 5.820 -2.441 1.00 92.88 84 LEU A C 1
ATOM 657 O O . LEU A 1 84 ? -7.175 5.833 -1.359 1.00 92.88 84 LEU A O 1
ATOM 661 N N . ASN A 1 85 ? -7.050 6.526 -3.481 1.00 93.69 85 ASN A N 1
ATOM 662 C CA . ASN A 1 85 ? -8.177 7.462 -3.366 1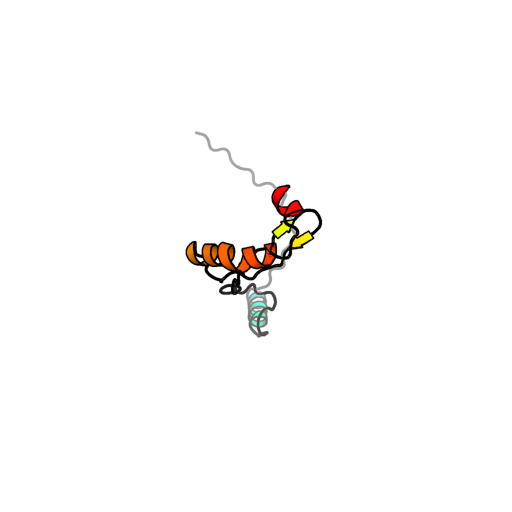.00 93.69 85 ASN A CA 1
ATOM 663 C C . ASN A 1 85 ? -9.549 6.838 -3.635 1.00 93.69 85 ASN A C 1
ATOM 665 O O . ASN A 1 85 ? -10.568 7.477 -3.385 1.00 93.69 85 ASN A O 1
ATOM 669 N N . LYS A 1 86 ? -9.591 5.666 -4.271 1.00 90.25 86 LYS A N 1
ATOM 670 C CA . LYS A 1 86 ? -10.846 5.014 -4.664 1.00 90.25 86 LYS A CA 1
ATOM 671 C C . LYS A 1 86 ? -11.038 3.727 -3.893 1.00 90.25 86 LYS A C 1
ATOM 673 O O . LYS A 1 86 ? -11.990 3.593 -3.146 1.00 90.25 86 LYS A O 1
ATOM 678 N N . VAL A 1 87 ? -10.080 2.821 -4.028 1.00 88.44 87 VAL A N 1
ATOM 679 C CA . VAL A 1 87 ? -10.201 1.463 -3.503 1.00 88.44 87 VAL A CA 1
ATOM 680 C C . VAL A 1 87 ? -9.882 1.420 -2.013 1.00 88.44 87 VAL A C 1
ATOM 682 O O . VAL A 1 87 ? -10.626 0.837 -1.234 1.00 88.44 87 VAL A O 1
ATOM 685 N N . LEU A 1 88 ? -8.775 2.039 -1.592 1.00 90.06 88 LEU A N 1
ATOM 686 C CA . LEU A 1 88 ? -8.404 2.044 -0.180 1.00 90.06 88 LEU 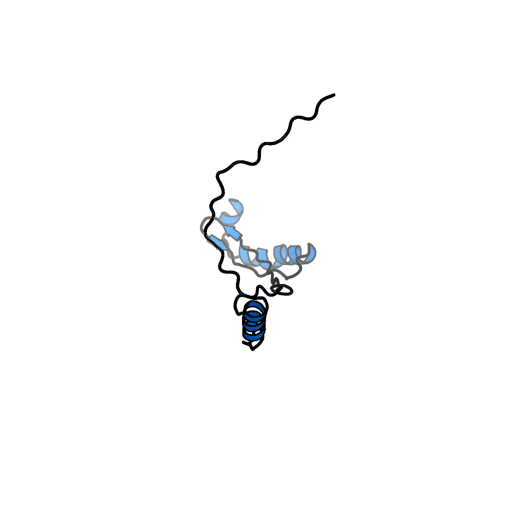A CA 1
ATOM 687 C C . LEU A 1 88 ? -9.430 2.808 0.660 1.00 90.06 88 LEU A C 1
ATOM 689 O O . LEU A 1 88 ? -9.759 2.360 1.749 1.00 90.06 88 LEU A O 1
ATOM 693 N N . THR A 1 89 ? -9.952 3.927 0.155 1.00 85.81 89 THR A N 1
ATOM 694 C CA . THR A 1 89 ? -11.005 4.682 0.843 1.00 85.81 89 THR A CA 1
ATOM 695 C C . THR A 1 89 ? -12.252 3.826 1.070 1.00 85.81 89 THR A C 1
ATOM 697 O O . THR A 1 89 ? -12.697 3.747 2.206 1.00 85.81 89 THR A O 1
ATOM 700 N N . GLU A 1 90 ? -12.723 3.085 0.059 1.00 84.88 90 GLU A N 1
ATOM 701 C CA . GLU A 1 90 ? -13.839 2.135 0.218 1.00 84.88 90 GLU A CA 1
ATOM 702 C C . GLU A 1 90 ? -13.548 1.065 1.286 1.00 84.88 90 GLU A C 1
ATOM 704 O O . GLU A 1 90 ? -14.404 0.767 2.114 1.00 84.88 90 GLU A O 1
ATOM 709 N N . PHE A 1 91 ? -12.326 0.520 1.335 1.00 82.44 91 PHE A N 1
ATOM 710 C CA . PHE A 1 91 ? -11.946 -0.442 2.381 1.00 82.44 91 PHE A CA 1
ATOM 711 C C . PHE A 1 91 ? -11.943 0.151 3.793 1.00 82.44 91 PHE A C 1
ATOM 713 O O . PHE A 1 91 ? -12.105 -0.587 4.766 1.00 82.44 91 PHE A O 1
ATOM 720 N N . LEU A 1 92 ? -11.698 1.455 3.916 1.00 84.25 92 LEU A N 1
ATOM 721 C CA . LEU A 1 92 ? -11.673 2.157 5.195 1.00 84.25 92 LEU A CA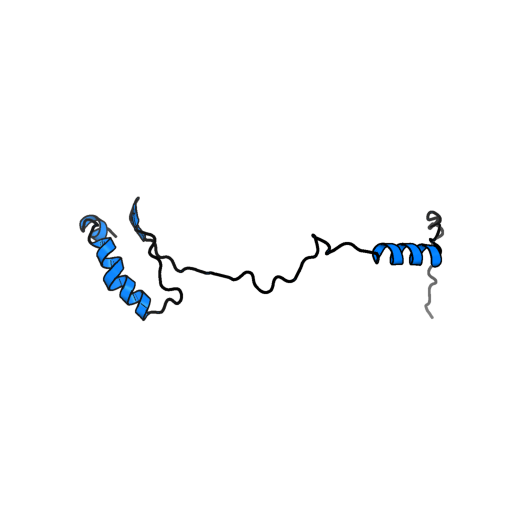 1
ATOM 722 C C . LEU A 1 92 ? -13.059 2.666 5.612 1.00 84.25 92 LEU A C 1
ATOM 724 O O . LEU A 1 92 ? -13.270 2.855 6.806 1.00 84.25 92 LEU A O 1
ATOM 728 N N . ASP A 1 93 ? -13.999 2.846 4.681 1.00 81.94 93 ASP A N 1
ATOM 729 C CA . ASP A 1 93 ? -15.359 3.319 4.981 1.00 81.94 93 ASP A CA 1
ATOM 730 C C . ASP A 1 93 ? -16.130 2.347 5.891 1.00 81.94 93 ASP A C 1
ATOM 732 O O . ASP A 1 93 ? -16.888 2.772 6.765 1.00 81.94 93 ASP A O 1
ATOM 736 N N . ASP A 1 94 ? -15.881 1.042 5.759 1.00 76.56 94 ASP A N 1
ATOM 737 C CA . ASP A 1 94 ? -16.479 0.009 6.616 1.00 76.56 94 ASP A CA 1
ATOM 738 C C . ASP A 1 94 ? -15.834 -0.072 8.017 1.00 76.56 94 ASP A C 1
ATOM 740 O O . ASP A 1 94 ? -16.249 -0.868 8.870 1.00 76.56 94 ASP A O 1
ATOM 744 N N . ILE A 1 95 ? -14.805 0.738 8.287 1.00 81.62 95 ILE A N 1
ATOM 745 C CA . ILE A 1 95 ? -14.068 0.736 9.550 1.00 81.62 95 ILE A CA 1
ATOM 746 C C . ILE A 1 95 ? -14.555 1.896 10.426 1.00 81.62 95 ILE A C 1
ATOM 748 O O . ILE A 1 95 ? -14.546 3.050 9.995 1.00 81.62 95 ILE A O 1
ATOM 752 N N . PRO A 1 96 ? -14.931 1.643 11.696 1.00 80.50 96 PRO A N 1
ATOM 753 C CA . PRO A 1 96 ? -15.363 2.708 12.590 1.00 80.50 96 PRO A CA 1
ATOM 754 C C . PRO A 1 96 ? -14.301 3.807 12.710 1.00 80.50 96 PRO A C 1
ATOM 756 O O . PRO A 1 96 ? -13.144 3.525 13.026 1.00 80.50 96 PRO A O 1
ATOM 759 N N . LEU A 1 97 ? -14.710 5.069 12.541 1.00 76.75 97 LEU A N 1
ATOM 760 C CA . LEU A 1 97 ? -13.812 6.233 12.555 1.00 76.75 97 LEU A CA 1
ATOM 761 C C . LEU A 1 97 ? -12.936 6.309 13.818 1.00 76.75 97 LEU A C 1
ATOM 763 O O . LEU A 1 97 ? -11.788 6.734 13.747 1.00 76.75 97 LEU A O 1
ATOM 767 N N . ALA A 1 98 ? -13.446 5.838 14.958 1.00 76.56 98 ALA A N 1
ATOM 768 C CA . ALA A 1 98 ? -12.697 5.762 16.213 1.00 76.56 98 ALA A CA 1
ATOM 769 C C . ALA A 1 98 ? -11.442 4.870 16.131 1.00 76.56 98 ALA A C 1
ATOM 771 O O . ALA A 1 98 ? -10.461 5.134 16.818 1.00 76.56 98 ALA A O 1
ATOM 772 N N . VAL A 1 99 ? -11.455 3.834 15.288 1.00 73.81 99 VAL A N 1
ATOM 773 C CA . VAL A 1 99 ? -10.300 2.951 15.061 1.00 73.81 99 VAL A CA 1
ATOM 774 C C . VAL A 1 99 ? -9.270 3.637 14.161 1.00 73.81 99 VAL A C 1
ATOM 776 O O . VAL A 1 99 ? -8.074 3.492 14.380 1.00 73.81 99 VAL A O 1
ATOM 779 N N . ILE A 1 100 ? -9.726 4.426 13.184 1.00 69.38 100 ILE A N 1
ATOM 780 C CA . ILE A 1 100 ? -8.858 5.169 12.257 1.00 69.38 100 ILE A CA 1
ATOM 781 C C . ILE A 1 100 ? -8.201 6.371 12.953 1.00 69.38 100 ILE A C 1
ATOM 783 O O . ILE A 1 100 ? -7.034 6.653 12.715 1.00 69.38 100 ILE A O 1
ATOM 787 N N . GLN A 1 101 ? -8.923 7.069 13.834 1.00 65.00 101 GLN A N 1
ATOM 788 C CA . GLN A 1 101 ? -8.408 8.226 14.582 1.00 65.00 101 GLN A CA 1
ATOM 789 C C . GLN A 1 101 ? -7.453 7.859 15.730 1.00 65.00 101 GLN A C 1
ATOM 791 O O . GLN A 1 101 ? -6.865 8.753 16.334 1.00 65.00 101 GLN A O 1
ATOM 796 N N . GLY A 1 102 ? -7.321 6.568 16.045 1.00 63.44 102 GLY A N 1
ATOM 797 C CA . GLY A 1 102 ? -6.362 6.050 17.023 1.00 63.44 102 GLY A CA 1
ATOM 798 C C . GLY A 1 102 ? -5.022 5.599 16.427 1.00 63.44 102 GLY A C 1
ATOM 799 O O . GLY A 1 102 ? -4.204 5.073 17.181 1.00 63.44 102 GLY A O 1
ATOM 800 N N . LEU A 1 103 ? -4.824 5.753 15.110 1.00 57.97 103 LEU A N 1
ATOM 801 C CA . LEU A 1 103 ? -3.572 5.466 14.392 1.00 57.97 103 LEU A CA 1
ATOM 80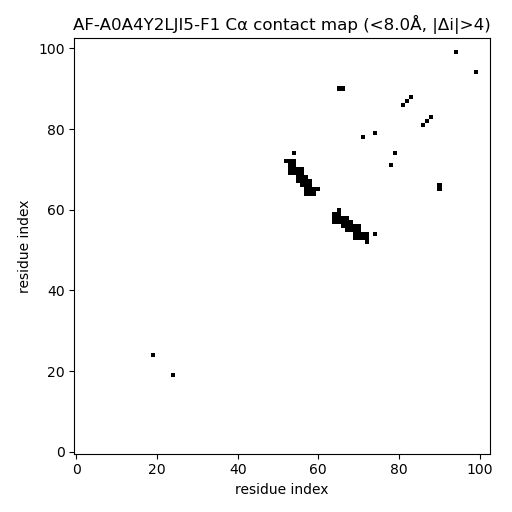2 C C . LEU A 1 103 ? -2.601 6.651 14.399 1.00 57.97 103 LEU A C 1
ATOM 804 O O . LEU A 1 103 ? -3.071 7.811 14.354 1.00 57.97 103 LEU A O 1
#

Mean predicted aligned error: 19.07 Å

Radius of gyration: 36.17 Å; Cα contacts (8 Å, |Δi|>4): 40; chains: 1; bounding box: 94×63×46 Å

Foldseek 3Di:
DDDDDDDDDPPPPDDDPPDDDPVNVVVVVVVVVPDDDDDPPPPDPPPDPPDDDWDWDWDDQPPDIQDTDTQPSDDDPVSVVCCVPPVVVVSCVPPPVVSVVVD

Organism: Araneus ventricosus (NCBI:txid182803)